Protein AF-A0A520H4R5-F1 (afdb_monomer)

Foldseek 3Di:
DDDDDDAQLQPDAWPVVDDDDDDDDAPVPPGDDLQVVLVVLVFFDDPPWDQQWAFPDQCCQPVPCCNTPVNCCCPQQSQRQWDWPCVVVVDTHIGGNRGSHQPPCCCCRHNNVSGIDGDDTPPPGHTDDPDD

Sequence (132 aa):
FTLHHHPDHESLWRKDLVKPIVYPKPDGVLTFDRLSSVFVSNTNHEEDQPVHLTLKDPTIPVAYDLPMYDEPAQRYCPAGVYEIVGEETGDPKFVINAQNCVHCKTCDIKDPTQNINWVVPEGGGGPNYPNM

Nearest PDB structures (foldseek):
  2gmj-assembly1_A  TM=9.752E-01  e=3.091E-14  Sus scrofa
  7koe-assembly1_H  TM=8.672E-01  e=6.195E-04  Thermotoga maritima MSB8
  5u33-assembly1_A  TM=4.676E-01  e=6.675E+00  Alicyclobacillus acidoterrestris ATCC 49025

Mean predicted aligned error: 2.92 Å

pLDDT: mean 96.67, std 3.27, range [72.31, 98.81]

Secondary structure (DSSP, 8-state):
-------GGGGPPPGGGS----PPPP-SSS---HHHHHHHTT-B--TTSPPSEEES-TTHIIIIIHHHHS-THHHH-TT--EEEESTTTT--EEEE-GGG-----HHHHH-TT--EEE---STT-B---S--

Structure (mmCIF, N/CA/C/O backbone):
data_AF-A0A520H4R5-F1
#
_entry.id   AF-A0A520H4R5-F1
#
loop_
_atom_site.group_PDB
_atom_site.id
_atom_site.type_symbol
_atom_site.label_atom_id
_atom_site.label_alt_id
_atom_site.label_comp_id
_atom_site.label_asym_id
_atom_site.label_entity_id
_atom_site.label_seq_id
_atom_site.pdbx_PDB_ins_code
_atom_site.Cartn_x
_atom_site.Cartn_y
_atom_site.Cartn_z
_atom_site.occupancy
_atom_site.B_iso_or_equiv
_atom_site.auth_seq_id
_atom_site.auth_comp_id
_atom_site.auth_asym_id
_atom_site.auth_atom_id
_atom_site.pdbx_PDB_model_num
ATOM 1 N N . PHE A 1 1 ? -17.298 30.369 -12.667 1.00 85.50 1 PHE A N 1
ATOM 2 C CA . PHE A 1 1 ? -17.240 29.443 -11.520 1.00 85.50 1 PHE A CA 1
ATOM 3 C C . PHE A 1 1 ? -16.048 28.520 -11.724 1.00 85.50 1 PHE A C 1
ATOM 5 O O . PHE A 1 1 ? -15.661 28.329 -12.871 1.00 85.50 1 PHE A O 1
ATOM 12 N N . THR A 1 2 ? -15.481 27.973 -10.651 1.00 94.81 2 THR A N 1
ATOM 13 C CA . THR A 1 2 ? -14.406 26.968 -10.704 1.00 94.81 2 THR A CA 1
ATOM 14 C C . THR A 1 2 ? -14.887 25.748 -9.930 1.00 94.81 2 THR A C 1
ATOM 16 O O . THR A 1 2 ? -15.499 25.911 -8.877 1.00 94.81 2 THR A O 1
ATOM 19 N N . LEU A 1 3 ? -14.680 24.545 -10.467 1.00 96.94 3 LEU A N 1
ATOM 20 C CA . LEU A 1 3 ? -15.051 23.308 -9.777 1.00 96.94 3 LEU A CA 1
ATOM 21 C C . LEU A 1 3 ? -14.069 23.022 -8.631 1.00 96.94 3 LEU A C 1
ATOM 23 O O . LEU A 1 3 ? -12.897 23.386 -8.714 1.00 96.94 3 LEU A O 1
ATOM 27 N N . HIS A 1 4 ? -14.555 22.376 -7.572 1.00 95.44 4 HIS A N 1
ATOM 28 C CA . HIS A 1 4 ? -13.759 22.009 -6.400 1.00 95.44 4 HIS A CA 1
ATOM 29 C C . HIS A 1 4 ? -13.402 20.517 -6.407 1.00 95.44 4 HIS A C 1
ATOM 31 O O . HIS A 1 4 ? -14.098 19.705 -7.019 1.00 95.44 4 HIS A O 1
ATOM 37 N N . HIS A 1 5 ? -12.334 20.169 -5.688 1.00 97.00 5 HIS A N 1
ATOM 38 C CA . HIS A 1 5 ? -11.872 18.798 -5.462 1.00 97.00 5 HIS A CA 1
ATOM 39 C C . HIS A 1 5 ? -11.972 18.427 -3.977 1.00 97.00 5 HIS A C 1
ATOM 41 O O . HIS A 1 5 ? -12.183 19.297 -3.133 1.00 97.00 5 HIS A O 1
ATOM 47 N N . HIS A 1 6 ? -11.803 17.141 -3.678 1.00 96.25 6 HIS A N 1
ATOM 48 C CA . HIS A 1 6 ? -11.719 1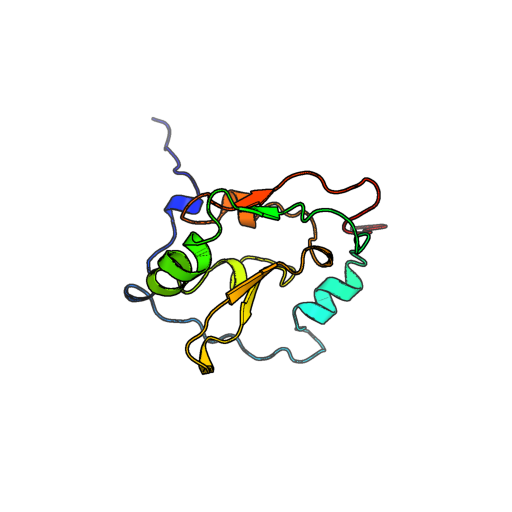6.586 -2.327 1.00 96.25 6 HIS A CA 1
ATOM 49 C C . HIS A 1 6 ? -10.434 15.749 -2.180 1.00 96.25 6 HIS A C 1
ATOM 51 O O . HIS A 1 6 ? -9.892 15.302 -3.198 1.00 96.25 6 HIS A O 1
ATOM 57 N N . PRO A 1 7 ? -9.925 15.554 -0.952 1.00 97.94 7 PRO A N 1
ATOM 58 C CA . PRO A 1 7 ? -8.804 14.657 -0.682 1.00 97.94 7 PRO A CA 1
ATOM 59 C C . PRO A 1 7 ? -9.094 13.212 -1.105 1.00 97.94 7 PRO A C 1
ATOM 61 O O . PRO A 1 7 ? -10.213 12.722 -0.975 1.00 97.94 7 PRO A O 1
ATOM 64 N N . ASP A 1 8 ? -8.073 12.500 -1.583 1.00 98.19 8 ASP A N 1
ATOM 65 C CA . ASP A 1 8 ? -8.269 11.154 -2.132 1.00 98.19 8 ASP A CA 1
ATOM 66 C C . ASP A 1 8 ? -8.505 10.070 -1.061 1.00 98.19 8 ASP A C 1
ATOM 68 O O . ASP A 1 8 ? -9.194 9.086 -1.333 1.00 98.19 8 ASP A O 1
ATOM 72 N N . HIS A 1 9 ? -8.008 10.234 0.168 1.00 98.19 9 HIS A N 1
ATOM 73 C CA . HIS A 1 9 ? -8.296 9.291 1.259 1.00 98.19 9 HIS A CA 1
ATOM 74 C C . HIS A 1 9 ? -9.781 9.272 1.659 1.00 98.19 9 HIS A C 1
ATOM 76 O O . HIS A 1 9 ? -10.276 8.256 2.139 1.00 98.19 9 HIS A O 1
ATOM 82 N N . GLU A 1 10 ? -10.520 10.356 1.403 1.00 97.94 10 GLU A N 1
ATOM 83 C CA . GLU A 1 10 ? -11.954 10.459 1.708 1.00 97.94 10 GLU A CA 1
ATOM 84 C C . GLU A 1 10 ? -12.840 9.741 0.671 1.00 97.94 10 GLU A C 1
ATOM 86 O O . GLU A 1 10 ? -14.056 9.656 0.845 1.00 97.94 10 GLU A O 1
ATOM 91 N N . SER A 1 11 ? -12.263 9.227 -0.424 1.00 97.00 11 SER A N 1
ATOM 92 C CA . SER A 1 11 ? -13.030 8.693 -1.559 1.00 97.00 11 SER A CA 1
ATOM 93 C C . SER A 1 11 ? -13.323 7.187 -1.493 1.00 97.00 11 SER A C 1
ATOM 95 O O . SER A 1 11 ? -14.031 6.667 -2.358 1.00 97.00 11 SER A O 1
ATOM 97 N N . LEU A 1 12 ? -12.804 6.463 -0.491 1.00 97.62 12 LEU A N 1
ATOM 98 C CA . LEU A 1 12 ? -13.042 5.023 -0.354 1.00 97.62 12 LEU A CA 1
ATOM 99 C C . LEU A 1 12 ? -14.451 4.717 0.165 1.00 97.62 12 LEU A C 1
ATOM 101 O O . LEU A 1 12 ? -14.922 5.267 1.158 1.00 97.62 12 LEU A O 1
ATOM 105 N N . TRP A 1 13 ? -15.107 3.758 -0.481 1.00 98.06 13 TRP A N 1
ATOM 106 C CA . TRP A 1 13 ? -16.318 3.143 0.051 1.00 98.06 13 TRP A CA 1
ATOM 107 C C . TRP A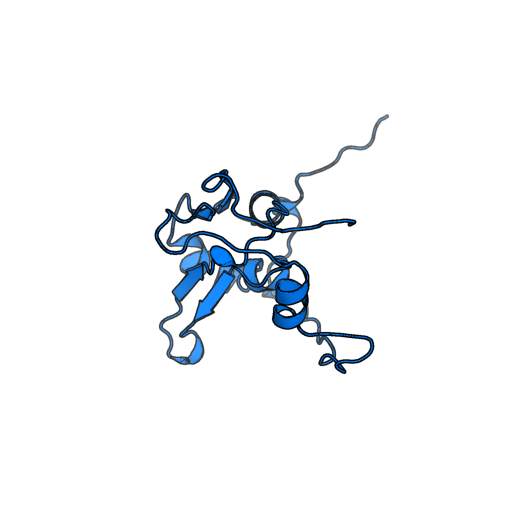 1 13 ? -15.962 1.987 0.982 1.00 98.06 13 TRP A C 1
ATOM 109 O O . TRP A 1 13 ? -15.015 1.241 0.731 1.00 98.06 13 TRP A O 1
ATOM 119 N N . ARG A 1 14 ? -16.754 1.818 2.045 1.00 98.31 14 ARG A N 1
ATOM 120 C CA . ARG A 1 14 ? -16.648 0.661 2.939 1.00 98.31 14 ARG A CA 1
ATOM 121 C C . ARG A 1 14 ? -16.901 -0.640 2.184 1.00 98.31 14 ARG A C 1
ATOM 123 O O . ARG A 1 14 ? -17.691 -0.672 1.236 1.00 98.31 14 ARG A O 1
ATOM 130 N N . LYS A 1 15 ? -16.290 -1.730 2.651 1.00 98.12 15 LYS A N 1
ATOM 131 C CA . LYS A 1 15 ? -16.346 -3.034 1.977 1.00 98.12 15 LYS A CA 1
ATOM 132 C C . LYS A 1 15 ? -17.761 -3.607 1.854 1.00 98.12 15 LYS A C 1
ATOM 134 O O . LYS A 1 15 ? -18.046 -4.310 0.893 1.00 98.12 15 LYS A O 1
ATOM 139 N N . ASP A 1 16 ? -18.661 -3.266 2.775 1.00 98.12 16 ASP A N 1
ATOM 140 C CA . ASP A 1 16 ? -20.067 -3.687 2.768 1.00 98.12 16 ASP A CA 1
ATOM 141 C C . ASP A 1 16 ? -20.947 -2.934 1.755 1.00 98.12 16 ASP A C 1
ATOM 143 O O . ASP A 1 16 ? -22.063 -3.365 1.468 1.00 98.12 16 ASP A O 1
ATOM 147 N N . LEU A 1 17 ? -20.448 -1.837 1.178 1.00 98.38 17 LEU A N 1
ATOM 148 C CA . LEU A 1 17 ? -21.153 -1.042 0.166 1.00 98.38 17 LEU A CA 1
ATOM 149 C C . LEU A 1 17 ? -20.758 -1.412 -1.269 1.00 98.38 17 LEU A C 1
ATOM 151 O O . LEU A 1 17 ? -21.315 -0.872 -2.227 1.00 98.38 17 LEU A O 1
ATOM 155 N N . VAL A 1 18 ? -19.790 -2.315 -1.435 1.00 98.19 18 VAL A N 1
ATOM 156 C CA . VAL A 1 18 ? -19.180 -2.638 -2.727 1.00 98.19 18 VAL A CA 1
ATOM 157 C C . VAL A 1 18 ? -19.079 -4.137 -2.954 1.00 98.19 18 VAL A C 1
ATOM 159 O O . VAL A 1 18 ? -19.282 -4.950 -2.058 1.00 98.19 18 VAL A O 1
ATOM 162 N N . LYS A 1 19 ? -18.770 -4.516 -4.196 1.00 97.81 19 LYS A N 1
ATOM 163 C CA . LYS A 1 19 ? -18.506 -5.907 -4.564 1.00 97.81 19 LYS A CA 1
ATOM 164 C C . LYS A 1 19 ? -17.002 -6.106 -4.759 1.00 97.81 19 LYS A C 1
ATOM 166 O O . LYS A 1 19 ? -16.403 -5.310 -5.485 1.00 97.81 19 LYS A O 1
ATOM 171 N N . PRO A 1 20 ? -16.402 -7.161 -4.180 1.00 97.44 20 PRO A N 1
ATOM 172 C CA . PRO A 1 20 ? -15.014 -7.509 -4.453 1.00 97.44 20 PRO A CA 1
ATOM 173 C C . PRO A 1 20 ? -14.765 -7.722 -5.951 1.00 97.44 20 PRO A C 1
ATOM 175 O O . PRO A 1 20 ? -15.572 -8.344 -6.645 1.00 97.44 20 PRO A O 1
ATOM 178 N N . ILE A 1 21 ? -13.631 -7.222 -6.441 1.00 97.81 21 ILE A N 1
ATOM 179 C CA . ILE A 1 21 ? -13.182 -7.445 -7.818 1.00 97.81 21 ILE A CA 1
ATOM 180 C C . ILE A 1 21 ? -12.399 -8.758 -7.864 1.00 97.81 21 ILE A C 1
ATOM 182 O O . ILE A 1 21 ? -11.466 -8.958 -7.087 1.00 97.81 21 ILE A O 1
ATOM 186 N N . VAL A 1 22 ? -12.758 -9.642 -8.795 1.00 97.56 22 VAL A N 1
ATOM 187 C CA . VAL A 1 22 ? -12.025 -10.888 -9.048 1.00 97.56 22 VAL A CA 1
ATOM 188 C C . VAL A 1 22 ? -11.000 -10.636 -10.150 1.00 97.56 22 VAL A C 1
ATOM 190 O O . VAL A 1 22 ? -11.345 -10.609 -11.331 1.00 97.56 22 VAL A O 1
ATOM 193 N N . TYR A 1 23 ? -9.741 -10.436 -9.763 1.00 97.06 23 TYR A N 1
ATOM 194 C CA . TYR A 1 23 ? -8.638 -10.303 -10.714 1.00 97.06 23 TYR A CA 1
ATOM 195 C C . TYR A 1 23 ? -8.187 -11.681 -11.230 1.00 97.06 23 TYR A C 1
ATOM 197 O O . TYR A 1 23 ? -8.078 -12.619 -10.431 1.00 97.06 23 TYR A O 1
ATOM 205 N N . PRO A 1 24 ? -7.908 -11.836 -12.540 1.00 97.81 24 PRO A N 1
ATOM 206 C CA . PRO A 1 24 ? -7.281 -13.043 -13.065 1.00 97.81 24 PRO A CA 1
ATOM 207 C C . PRO A 1 24 ? -5.920 -13.297 -12.413 1.00 97.81 24 PRO A C 1
ATOM 209 O O . PRO A 1 24 ? -5.220 -12.365 -12.019 1.00 97.81 24 PRO A O 1
ATOM 212 N N . LYS A 1 25 ? -5.526 -14.570 -12.336 1.00 97.62 25 LYS A N 1
ATOM 213 C CA . LYS A 1 25 ? -4.159 -14.925 -11.944 1.00 97.62 25 LYS A CA 1
ATOM 214 C C . LYS A 1 25 ? -3.171 -14.445 -13.018 1.00 97.62 25 LYS A C 1
ATOM 216 O O . LYS A 1 25 ? -3.528 -14.505 -14.197 1.00 97.62 25 LYS A O 1
ATOM 221 N N . PRO A 1 26 ? -1.956 -14.017 -12.634 1.00 97.94 26 PRO A N 1
ATOM 222 C CA . PRO A 1 26 ? -0.923 -13.676 -13.603 1.00 97.94 26 PRO A CA 1
ATOM 223 C C . PRO A 1 26 ? -0.537 -14.901 -14.444 1.00 97.94 26 PRO A C 1
ATOM 225 O O . PRO A 1 26 ? -0.504 -16.024 -13.936 1.00 97.94 26 PRO A O 1
ATOM 228 N N . ASP A 1 27 ? -0.253 -14.675 -15.724 1.00 97.38 27 ASP A N 1
ATOM 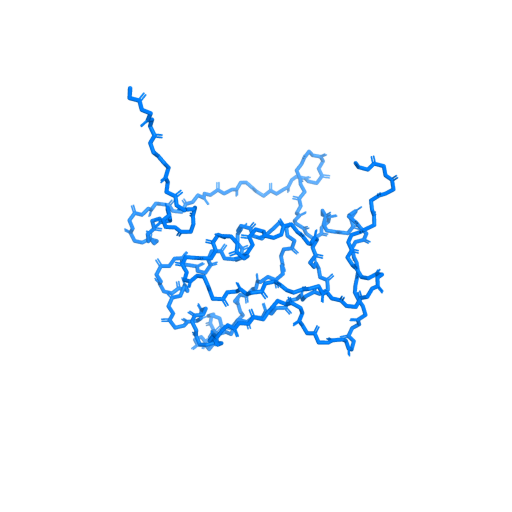229 C CA . ASP A 1 27 ? 0.127 -15.705 -16.701 1.00 97.38 27 ASP A CA 1
ATOM 230 C C . ASP A 1 27 ? 1.648 -15.908 -16.829 1.00 97.38 27 ASP A C 1
ATOM 232 O O . ASP A 1 27 ? 2.087 -16.876 -17.448 1.00 97.38 27 ASP A O 1
ATOM 236 N N . GLY A 1 28 ? 2.454 -15.020 -16.241 1.00 96.50 28 GLY A N 1
ATOM 237 C CA . GLY A 1 28 ? 3.916 -15.056 -16.287 1.00 96.50 28 GLY A CA 1
ATOM 238 C C . GLY A 1 28 ? 4.520 -14.648 -17.634 1.00 96.50 28 GLY A C 1
ATOM 239 O O . GLY A 1 28 ? 5.724 -14.815 -17.822 1.00 96.50 28 GLY A O 1
ATOM 240 N N . VAL A 1 29 ? 3.714 -14.132 -18.571 1.00 96.50 29 VAL A N 1
ATOM 241 C CA . VAL A 1 29 ? 4.157 -13.708 -19.912 1.00 96.50 29 VAL A CA 1
ATOM 242 C C . VAL A 1 29 ? 3.779 -12.256 -20.185 1.00 96.50 29 VAL A C 1
ATOM 244 O O . VAL A 1 29 ? 4.635 -11.457 -20.557 1.00 96.50 29 VAL A O 1
ATOM 247 N N . LEU A 1 30 ? 2.502 -11.912 -20.015 1.00 97.00 30 LEU A N 1
ATOM 248 C CA . LEU A 1 30 ? 1.984 -10.549 -20.163 1.00 97.00 30 LEU A CA 1
ATOM 249 C C . LEU A 1 30 ? 1.653 -9.924 -18.808 1.00 97.00 30 LEU A C 1
ATOM 251 O O . LEU A 1 30 ? 1.673 -8.704 -18.661 1.00 97.00 30 LEU A O 1
ATOM 255 N N . THR A 1 31 ? 1.331 -10.757 -17.824 1.00 97.94 31 THR A N 1
ATOM 256 C CA . THR A 1 31 ? 0.911 -10.358 -16.484 1.00 97.94 31 THR A CA 1
ATOM 257 C C . THR A 1 31 ? 1.727 -11.116 -15.451 1.00 97.94 31 THR A C 1
ATOM 259 O O . THR A 1 31 ? 1.950 -12.318 -15.569 1.00 97.94 31 THR A O 1
ATOM 262 N N . PHE A 1 32 ? 2.173 -10.411 -14.420 1.00 97.69 32 PHE A N 1
ATOM 263 C CA . PHE A 1 32 ? 3.113 -10.934 -13.436 1.00 97.69 32 PHE A CA 1
ATOM 264 C C . PHE A 1 32 ? 2.573 -10.711 -12.033 1.00 97.69 32 PHE A C 1
ATOM 266 O O . PHE A 1 32 ? 1.735 -9.836 -11.803 1.00 97.69 32 PHE A O 1
ATOM 273 N N . ASP A 1 33 ? 3.040 -11.517 -11.088 1.00 96.44 33 ASP A N 1
ATOM 274 C CA . ASP A 1 33 ? 2.759 -11.267 -9.687 1.00 96.44 33 ASP A CA 1
ATOM 275 C C . ASP A 1 33 ? 3.530 -10.032 -9.181 1.00 96.44 33 ASP A C 1
ATOM 277 O O . ASP A 1 33 ? 4.477 -9.521 -9.797 1.00 96.44 33 ASP A O 1
ATOM 281 N N . ARG A 1 34 ? 3.097 -9.540 -8.021 1.00 95.69 34 ARG A N 1
ATOM 282 C CA . ARG A 1 34 ? 3.651 -8.333 -7.413 1.00 95.69 34 ARG A CA 1
ATOM 283 C C . ARG A 1 34 ? 5.107 -8.508 -6.976 1.00 95.69 34 ARG A C 1
ATOM 285 O O . ARG A 1 34 ? 5.874 -7.567 -7.126 1.00 95.69 34 ARG A O 1
ATOM 292 N N . LEU A 1 35 ? 5.507 -9.678 -6.474 1.00 94.12 35 LEU A N 1
ATOM 293 C CA . LEU A 1 35 ? 6.870 -9.895 -5.974 1.00 94.12 35 LEU A CA 1
ATOM 294 C C . LEU A 1 35 ? 7.878 -9.950 -7.123 1.00 94.12 35 LEU A C 1
ATOM 296 O O . LEU A 1 35 ? 8.924 -9.312 -7.037 1.00 94.12 35 LEU A O 1
ATOM 300 N N . SER A 1 36 ? 7.530 -10.604 -8.234 1.00 95.69 36 SER A N 1
ATOM 301 C CA . SER A 1 36 ? 8.330 -10.554 -9.465 1.00 95.69 36 SER A CA 1
ATOM 302 C C . SER A 1 36 ? 8.504 -9.115 -9.974 1.00 95.69 36 SER A C 1
ATOM 304 O O . SER A 1 36 ? 9.596 -8.726 -10.388 1.00 95.69 36 SER A O 1
ATOM 306 N N . SER A 1 37 ? 7.453 -8.291 -9.883 1.00 96.38 37 SER A N 1
ATOM 307 C CA . SER A 1 37 ? 7.506 -6.862 -10.241 1.00 96.38 37 SER A CA 1
ATOM 308 C C . SER A 1 37 ? 8.400 -6.040 -9.296 1.00 96.38 37 SER A C 1
ATOM 310 O O . SER A 1 37 ? 9.140 -5.163 -9.737 1.00 96.38 37 SER A O 1
ATOM 312 N N . VAL A 1 38 ? 8.374 -6.328 -7.992 1.00 96.62 38 VAL A N 1
ATOM 313 C CA . VAL A 1 38 ? 9.258 -5.684 -7.005 1.00 96.62 38 VAL A CA 1
ATOM 314 C C . VAL A 1 38 ? 10.712 -6.080 -7.238 1.00 96.62 38 VAL A C 1
ATOM 316 O O . VAL A 1 38 ? 11.588 -5.220 -7.194 1.00 96.62 38 VAL A O 1
ATOM 319 N N . PHE A 1 39 ? 10.980 -7.343 -7.562 1.00 95.06 39 PHE A N 1
ATOM 320 C CA . PHE A 1 39 ? 12.331 -7.817 -7.845 1.00 95.06 39 PHE A CA 1
ATOM 321 C C . PHE A 1 39 ? 12.992 -7.036 -8.992 1.00 95.06 39 PHE A C 1
ATOM 323 O O . PHE A 1 39 ? 14.114 -6.557 -8.845 1.00 95.06 39 PHE A O 1
ATOM 330 N N . VAL A 1 40 ? 12.285 -6.816 -10.108 1.00 95.31 40 VAL A N 1
ATOM 331 C CA . VAL A 1 40 ? 12.836 -6.053 -11.248 1.00 95.31 40 VAL A CA 1
ATOM 332 C C . VAL A 1 40 ? 12.999 -4.559 -10.963 1.00 95.31 40 VAL A C 1
ATOM 334 O O . VAL A 1 40 ? 13.771 -3.886 -11.640 1.00 95.31 40 VAL A O 1
ATOM 337 N N . SER A 1 41 ? 12.310 -4.040 -9.943 1.00 95.50 41 SER A N 1
ATOM 338 C CA . SER A 1 41 ? 12.500 -2.671 -9.452 1.00 95.50 41 SER A CA 1
ATOM 339 C C . SER A 1 41 ? 13.867 -2.477 -8.775 1.00 95.50 41 SER A C 1
ATOM 341 O O . SER A 1 41 ? 14.304 -1.342 -8.573 1.00 95.50 41 SER A O 1
ATOM 343 N N . ASN A 1 42 ? 14.525 -3.590 -8.420 1.00 95.19 42 ASN A N 1
ATOM 344 C CA . ASN A 1 42 ? 15.791 -3.643 -7.698 1.00 95.19 42 ASN A CA 1
ATOM 345 C C . ASN A 1 42 ? 15.779 -2.756 -6.437 1.00 95.19 42 ASN A C 1
ATOM 347 O O . ASN A 1 42 ? 16.772 -2.107 -6.110 1.00 95.19 42 ASN A O 1
ATOM 351 N N . THR A 1 43 ? 14.617 -2.679 -5.777 1.00 96.94 43 THR A N 1
ATOM 352 C CA . THR A 1 43 ? 14.448 -1.950 -4.522 1.00 96.94 43 THR A CA 1
ATOM 353 C C . THR A 1 43 ? 15.026 -2.750 -3.370 1.00 96.94 43 THR A C 1
ATOM 355 O O . THR A 1 43 ? 14.792 -3.954 -3.275 1.00 96.94 43 THR A O 1
ATOM 358 N N . ASN A 1 44 ? 15.764 -2.085 -2.489 1.00 95.94 44 ASN A N 1
ATOM 359 C CA . ASN A 1 44 ? 16.281 -2.701 -1.275 1.00 95.94 44 ASN A CA 1
ATOM 360 C C . ASN A 1 44 ? 16.509 -1.656 -0.179 1.00 95.94 44 ASN A C 1
ATOM 362 O O . ASN A 1 44 ? 16.671 -0.473 -0.468 1.00 95.94 44 ASN A O 1
ATOM 366 N N . HIS A 1 45 ? 16.544 -2.098 1.073 1.00 96.56 45 HIS A N 1
ATOM 367 C CA . HIS A 1 45 ? 16.851 -1.278 2.241 1.00 96.56 45 HIS A CA 1
ATOM 368 C C . HIS A 1 45 ? 17.728 -2.088 3.200 1.00 96.56 45 HIS A C 1
ATOM 370 O O . HIS A 1 45 ? 17.585 -3.305 3.260 1.00 96.56 45 HIS A O 1
ATOM 376 N N . GLU A 1 46 ? 18.600 -1.429 3.968 1.00 94.44 46 GLU A N 1
ATOM 377 C CA . GLU A 1 46 ? 19.286 -2.079 5.095 1.00 94.44 46 GLU A CA 1
ATOM 378 C C . GLU A 1 46 ? 18.273 -2.680 6.071 1.00 94.44 46 GLU A C 1
ATOM 380 O O . GLU A 1 46 ? 17.280 -2.026 6.403 1.00 94.44 46 GLU A O 1
ATOM 385 N N . GLU A 1 47 ? 18.512 -3.918 6.508 1.00 87.88 47 GLU A N 1
ATOM 386 C CA . GLU A 1 47 ? 17.521 -4.690 7.267 1.00 87.88 47 GLU A CA 1
ATOM 387 C C . GLU A 1 47 ? 17.357 -4.193 8.707 1.00 87.88 47 GLU A C 1
ATOM 389 O O . GLU A 1 47 ? 16.257 -4.248 9.252 1.00 87.88 47 GLU A O 1
ATOM 394 N N . ASP A 1 48 ? 18.443 -3.695 9.304 1.00 92.44 48 ASP A N 1
ATOM 395 C CA . ASP A 1 48 ? 18.513 -3.266 10.709 1.00 92.44 48 ASP A CA 1
ATOM 396 C C . ASP A 1 48 ? 18.229 -1.762 10.891 1.00 92.44 48 ASP A C 1
ATOM 398 O O . ASP A 1 48 ? 18.602 -1.151 11.891 1.00 92.44 48 ASP A O 1
ATOM 402 N N . GLN A 1 49 ? 17.572 -1.135 9.909 1.00 93.75 49 GLN A N 1
ATOM 403 C CA . GLN A 1 49 ? 17.156 0.263 10.014 1.00 93.75 49 GLN A CA 1
ATOM 404 C C . GLN A 1 49 ? 15.720 0.392 10.555 1.00 93.75 49 GLN A C 1
ATOM 406 O O . GLN A 1 49 ? 14.883 -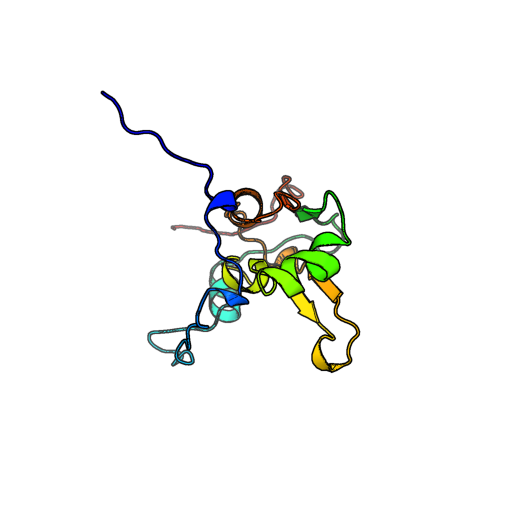0.492 10.340 1.00 93.75 49 GLN A O 1
ATOM 411 N N . PRO A 1 50 ? 15.364 1.522 11.194 1.00 95.06 50 PRO A N 1
ATOM 412 C CA . PRO A 1 50 ? 13.986 1.790 11.587 1.00 95.06 50 PRO A CA 1
ATOM 413 C C . PRO A 1 50 ? 13.015 1.768 10.397 1.00 95.06 50 PRO A C 1
ATOM 415 O O . PRO A 1 50 ? 13.294 2.305 9.324 1.00 95.06 50 PRO A O 1
ATOM 418 N N . VAL A 1 51 ? 11.820 1.211 10.606 1.00 97.25 51 VAL A N 1
ATOM 419 C CA . VAL A 1 51 ? 10.758 1.214 9.592 1.00 97.25 51 VAL A CA 1
ATOM 420 C C . VAL A 1 51 ? 10.334 2.653 9.284 1.00 97.25 51 VAL A C 1
ATOM 422 O O . VAL A 1 51 ? 9.786 3.358 10.127 1.00 97.25 51 VAL A O 1
ATOM 425 N N . HIS A 1 52 ? 10.541 3.069 8.037 1.00 98.19 52 HIS A N 1
ATOM 426 C CA . HIS A 1 52 ? 10.255 4.420 7.543 1.00 98.19 52 HIS A CA 1
ATOM 427 C C . HIS A 1 52 ? 8.771 4.654 7.180 1.00 98.19 52 HIS A C 1
ATOM 429 O O . HIS A 1 52 ? 8.395 5.692 6.639 1.00 98.19 52 HIS A O 1
ATOM 435 N N . LEU A 1 53 ? 7.918 3.673 7.468 1.00 98.44 53 LEU A N 1
ATOM 436 C CA . LEU A 1 53 ? 6.470 3.703 7.288 1.00 98.44 53 LEU A CA 1
ATOM 437 C C . LEU A 1 53 ? 5.837 3.638 8.672 1.00 98.44 53 LEU A C 1
ATOM 439 O O . LEU A 1 53 ? 5.497 2.561 9.162 1.00 98.44 53 LEU A O 1
ATOM 443 N N . THR A 1 54 ? 5.771 4.784 9.340 1.00 98.38 54 THR A N 1
ATOM 444 C CA . THR A 1 54 ? 5.331 4.837 10.732 1.00 98.38 54 THR A CA 1
ATOM 445 C C . THR A 1 54 ? 3.813 4.905 10.815 1.00 98.38 54 THR A C 1
ATOM 447 O O . THR A 1 54 ? 3.150 5.408 9.910 1.00 98.38 54 THR A O 1
ATOM 450 N N . LEU A 1 55 ? 3.255 4.391 11.908 1.00 98.56 55 LEU A N 1
ATOM 451 C CA . LEU A 1 55 ? 1.829 4.495 12.211 1.00 98.56 55 LEU A CA 1
ATOM 452 C C . LEU A 1 55 ? 1.639 5.519 13.327 1.00 98.56 55 LEU A C 1
ATOM 454 O O . LEU A 1 55 ? 2.377 5.491 14.316 1.00 98.56 55 LEU A O 1
ATOM 458 N N . LYS A 1 56 ? 0.652 6.408 13.189 1.00 98.62 56 LYS A N 1
ATOM 459 C CA . LYS A 1 56 ? 0.236 7.304 14.283 1.00 98.62 56 LYS A CA 1
ATOM 460 C C . LYS A 1 56 ? -0.397 6.501 15.422 1.00 98.62 56 LYS A C 1
ATOM 462 O O . LYS A 1 56 ? -0.147 6.793 16.587 1.00 98.62 56 LYS A O 1
ATOM 467 N N . ASP A 1 57 ? -1.164 5.473 15.070 1.00 98.56 57 ASP A N 1
ATOM 468 C CA . ASP A 1 57 ? -1.768 4.495 15.967 1.00 98.56 57 ASP A CA 1
ATOM 469 C C . ASP A 1 57 ? -1.631 3.077 15.364 1.00 98.56 57 ASP A C 1
ATOM 471 O O . ASP A 1 57 ? -2.213 2.784 14.312 1.00 98.56 57 ASP A O 1
ATOM 475 N N . PRO A 1 58 ? -0.868 2.167 16.001 1.00 98.06 58 PRO A N 1
ATOM 476 C CA . PRO A 1 58 ? -0.650 0.816 15.489 1.00 98.06 58 PRO A CA 1
ATOM 477 C C . PRO A 1 58 ? -1.883 -0.096 15.579 1.00 98.06 58 PRO A C 1
ATOM 479 O O . PRO A 1 58 ? -1.866 -1.189 15.019 1.00 98.06 58 PRO A O 1
ATOM 482 N N . THR A 1 59 ? -2.945 0.312 16.278 1.00 98.44 59 THR A N 1
ATOM 483 C CA . THR A 1 59 ? -4.164 -0.496 16.433 1.00 98.44 59 THR A CA 1
ATOM 484 C C . THR A 1 59 ? -5.129 -0.344 15.259 1.00 98.44 59 THR A C 1
ATOM 486 O O . THR A 1 59 ? -5.881 -1.273 14.967 1.00 98.44 59 THR A O 1
ATOM 489 N N . ILE A 1 60 ? -5.083 0.791 14.556 1.00 98.62 60 ILE A N 1
ATOM 490 C CA . ILE A 1 60 ? -6.033 1.163 13.499 1.00 98.62 60 ILE A CA 1
ATOM 491 C C . ILE A 1 60 ? -6.109 0.157 12.336 1.00 98.62 60 ILE A C 1
ATOM 493 O O . ILE A 1 60 ? -7.239 -0.198 11.985 1.00 98.62 60 ILE A O 1
ATOM 497 N N . PRO A 1 61 ? -4.995 -0.381 11.791 1.00 98.50 61 PRO A N 1
ATOM 498 C CA . PRO A 1 61 ? -5.073 -1.313 10.663 1.00 98.50 61 PRO A CA 1
ATOM 499 C C . PRO A 1 61 ? -5.949 -2.539 10.959 1.00 98.50 61 PRO A C 1
ATOM 501 O O . PRO A 1 61 ? -6.815 -2.927 10.179 1.00 98.50 61 PRO A O 1
ATOM 504 N N . VAL A 1 62 ? -5.796 -3.122 12.152 1.00 98.44 62 VAL A N 1
ATOM 505 C CA . VAL A 1 62 ? -6.554 -4.315 12.556 1.00 98.44 62 VAL A CA 1
ATOM 506 C C . VAL A 1 62 ? -7.925 -3.952 13.132 1.00 98.44 62 VAL A C 1
ATOM 508 O O . VAL A 1 62 ? -8.918 -4.612 12.82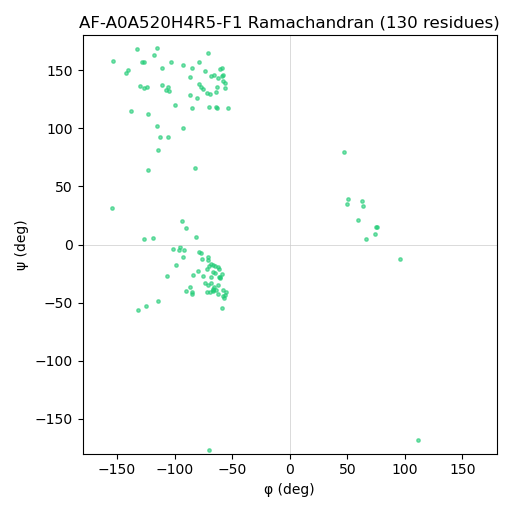8 1.00 98.44 62 VAL A O 1
ATOM 511 N N . ALA A 1 63 ? -8.006 -2.917 13.971 1.00 98.31 63 ALA A N 1
ATOM 512 C CA . ALA A 1 63 ? -9.228 -2.579 14.698 1.00 98.31 63 ALA A CA 1
ATOM 513 C C . ALA A 1 63 ? -10.260 -1.815 13.852 1.00 98.31 63 ALA A C 1
ATOM 515 O O . ALA A 1 63 ? -11.446 -1.831 14.190 1.00 98.31 63 ALA A O 1
ATOM 516 N N . TYR A 1 64 ? -9.836 -1.146 12.775 1.00 98.44 64 TYR A N 1
ATOM 517 C CA . TYR A 1 64 ? -10.696 -0.283 11.966 1.00 98.44 64 TYR A CA 1
ATOM 518 C C . TYR A 1 64 ? -10.582 -0.550 10.460 1.00 98.44 64 TYR A C 1
ATOM 520 O O . TYR A 1 64 ? -11.590 -0.871 9.829 1.00 98.44 64 TYR A O 1
ATOM 528 N N . ASP A 1 65 ? -9.391 -0.479 9.868 1.00 98.50 65 ASP A N 1
ATOM 529 C CA . ASP A 1 65 ? -9.255 -0.551 8.406 1.00 98.50 65 ASP A CA 1
ATOM 530 C C . ASP A 1 65 ? -9.578 -1.942 7.846 1.00 98.50 65 ASP A C 1
ATOM 532 O O . ASP A 1 65 ? -10.305 -2.060 6.854 1.00 98.50 65 ASP A O 1
ATOM 536 N N . LEU A 1 66 ? -9.146 -3.013 8.514 1.00 98.38 66 LEU A N 1
ATOM 537 C CA . LEU A 1 66 ? -9.518 -4.389 8.180 1.00 98.38 66 LEU A CA 1
ATOM 538 C C . LEU A 1 66 ? -11.045 -4.635 8.224 1.00 98.38 66 LEU A C 1
ATOM 540 O O . LEU A 1 66 ? -11.617 -5.080 7.217 1.00 98.38 66 LEU A O 1
ATOM 544 N N . PRO A 1 67 ? -11.775 -4.341 9.319 1.00 97.88 67 PRO A N 1
ATOM 545 C CA . PRO A 1 67 ? -13.219 -4.562 9.349 1.00 97.88 67 PRO A CA 1
ATOM 546 C C . PRO A 1 67 ? -14.008 -3.621 8.423 1.00 97.88 67 PRO A C 1
ATOM 548 O O . PRO A 1 67 ? -15.013 -4.056 7.860 1.00 97.88 67 PRO A O 1
ATOM 551 N N . MET A 1 68 ? -13.576 -2.371 8.222 1.00 98.44 68 MET A N 1
ATOM 552 C CA . MET A 1 68 ? -14.347 -1.369 7.467 1.00 98.44 68 MET A CA 1
ATOM 553 C C . MET A 1 68 ? -14.040 -1.358 5.966 1.00 98.44 68 MET A C 1
ATOM 555 O O . MET A 1 68 ? -14.953 -1.225 5.146 1.00 98.44 68 MET A O 1
ATOM 559 N N . TYR A 1 69 ? -12.768 -1.510 5.602 1.00 98.44 69 TYR A N 1
ATOM 560 C CA . TYR A 1 69 ? -12.251 -1.332 4.240 1.00 98.44 69 TYR A CA 1
ATOM 561 C C . TYR A 1 69 ? -11.464 -2.540 3.723 1.00 98.44 69 TYR A C 1
ATOM 563 O O . TYR A 1 69 ? -10.946 -2.498 2.609 1.00 98.44 69 TYR A O 1
ATOM 571 N N . ASP A 1 70 ? -11.419 -3.628 4.495 1.00 97.81 70 ASP A N 1
ATOM 572 C CA . ASP A 1 70 ? -10.680 -4.846 4.156 1.00 97.81 70 ASP A CA 1
ATOM 573 C C . ASP A 1 70 ? -9.164 -4.630 4.062 1.00 97.81 70 ASP A C 1
ATOM 575 O O . ASP A 1 70 ? -8.499 -5.248 3.230 1.00 97.81 70 ASP A O 1
ATOM 579 N N . GLU A 1 71 ? -8.650 -3.713 4.890 1.00 98.44 71 GLU A N 1
ATOM 580 C CA . GLU A 1 71 ? -7.261 -3.250 4.945 1.00 98.44 71 GLU A CA 1
ATOM 581 C C . GLU A 1 71 ? -6.718 -2.919 3.538 1.00 98.44 71 GLU A C 1
ATOM 583 O O . GLU A 1 71 ? -6.032 -3.726 2.892 1.00 98.44 71 GLU A O 1
ATOM 588 N N . PRO A 1 72 ? -7.068 -1.735 3.000 1.00 98.50 72 PRO A N 1
ATOM 589 C CA . PRO A 1 72 ? -6.835 -1.401 1.602 1.00 98.50 72 PRO A CA 1
ATOM 590 C C . PRO A 1 72 ? -5.344 -1.289 1.254 1.00 98.50 72 PRO A C 1
ATOM 592 O O . PRO A 1 72 ? -4.997 -1.415 0.072 1.00 98.50 72 PRO A O 1
ATOM 595 N N . ALA A 1 73 ? -4.454 -1.134 2.245 1.00 98.56 73 ALA A N 1
ATOM 596 C CA . ALA A 1 73 ? -3.013 -1.076 2.020 1.00 98.56 73 ALA A CA 1
ATOM 597 C C . ALA A 1 73 ? -2.452 -2.347 1.387 1.00 98.56 73 ALA A C 1
ATOM 599 O O . ALA A 1 73 ? -1.515 -2.273 0.586 1.00 98.56 73 ALA A O 1
ATOM 600 N N . GLN A 1 74 ? -3.093 -3.495 1.625 1.00 97.94 74 GLN A N 1
ATOM 601 C CA . GLN A 1 74 ? -2.746 -4.763 0.981 1.00 97.94 74 GLN A CA 1
ATOM 602 C C . GLN A 1 74 ? -2.925 -4.727 -0.544 1.00 97.94 74 GLN A C 1
ATOM 604 O O . GLN A 1 74 ? -2.348 -5.559 -1.250 1.00 97.94 74 GLN A O 1
ATOM 609 N N . ARG A 1 75 ? -3.715 -3.779 -1.070 1.00 97.50 75 ARG A N 1
ATOM 610 C CA . ARG A 1 75 ? -4.098 -3.694 -2.488 1.00 97.50 75 ARG A CA 1
ATOM 611 C C . ARG A 1 75 ? -3.535 -2.467 -3.191 1.00 97.50 75 ARG A C 1
ATOM 613 O O . ARG A 1 75 ? -2.965 -2.621 -4.265 1.00 97.50 75 ARG A O 1
ATOM 620 N N . TYR A 1 76 ? -3.669 -1.270 -2.612 1.00 98.00 76 TYR A N 1
ATOM 621 C CA . TYR A 1 76 ? -3.153 -0.058 -3.261 1.00 98.00 76 TYR A CA 1
ATOM 622 C C . TYR A 1 76 ? -1.623 0.014 -3.223 1.00 98.00 76 TYR A C 1
ATOM 624 O O . TYR A 1 76 ? -1.031 0.747 -4.012 1.00 98.00 76 TYR A O 1
ATOM 632 N N . CYS A 1 77 ? -0.969 -0.707 -2.300 1.00 98.62 77 CYS A N 1
ATOM 633 C CA . CYS A 1 77 ? 0.484 -0.723 -2.235 1.00 98.62 77 CYS A CA 1
ATOM 634 C C . CYS A 1 77 ? 1.037 -1.481 -3.449 1.00 98.62 77 CYS A C 1
ATOM 636 O O . CYS A 1 77 ? 0.810 -2.694 -3.571 1.00 98.62 77 CYS A O 1
ATOM 638 N N . PRO A 1 78 ? 1.822 -0.814 -4.314 1.00 98.38 78 PRO A N 1
ATOM 639 C CA . PRO A 1 78 ? 2.335 -1.442 -5.526 1.00 98.38 78 PRO A CA 1
ATOM 640 C C . PRO A 1 78 ? 3.417 -2.488 -5.236 1.00 98.38 78 PRO A C 1
ATOM 642 O O . PRO A 1 78 ? 3.747 -3.272 -6.117 1.00 98.38 78 PRO A O 1
ATOM 645 N N . ALA A 1 79 ? 3.954 -2.525 -4.012 1.00 98.25 79 ALA A N 1
ATOM 646 C CA . ALA A 1 79 ? 5.115 -3.338 -3.666 1.00 98.25 79 ALA A CA 1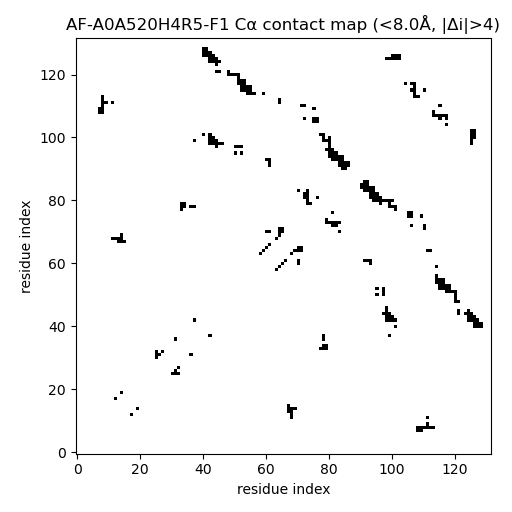
ATOM 647 C C . ALA A 1 79 ? 4.863 -4.402 -2.585 1.00 98.25 79 ALA A C 1
ATOM 649 O O . ALA A 1 79 ? 5.792 -5.071 -2.150 1.00 98.25 79 ALA A O 1
ATOM 650 N N . GLY A 1 80 ? 3.616 -4.576 -2.134 1.00 97.00 80 GLY A N 1
ATOM 651 C CA . GLY A 1 80 ? 3.294 -5.607 -1.139 1.00 97.00 80 GLY A CA 1
ATOM 652 C C . GLY A 1 80 ? 3.997 -5.400 0.195 1.00 97.00 80 GLY A C 1
ATOM 653 O O . GLY A 1 80 ? 4.437 -6.355 0.821 1.00 97.00 80 GLY A O 1
ATOM 654 N N . VAL A 1 81 ? 4.124 -4.139 0.601 1.00 98.38 81 VAL A N 1
ATOM 655 C CA . VAL A 1 81 ? 4.728 -3.769 1.880 1.00 98.38 81 VAL A CA 1
ATOM 656 C C . VAL A 1 81 ? 3.822 -4.137 3.052 1.00 98.38 81 VAL A C 1
ATOM 658 O O . VAL A 1 81 ? 4.323 -4.507 4.102 1.00 98.38 81 VAL A O 1
ATOM 661 N N . TYR A 1 82 ? 2.506 -4.044 2.884 1.00 98.50 82 TYR A N 1
ATOM 662 C CA . TYR A 1 82 ? 1.542 -4.265 3.959 1.00 98.50 82 TYR A CA 1
ATOM 663 C C . TYR A 1 82 ? 0.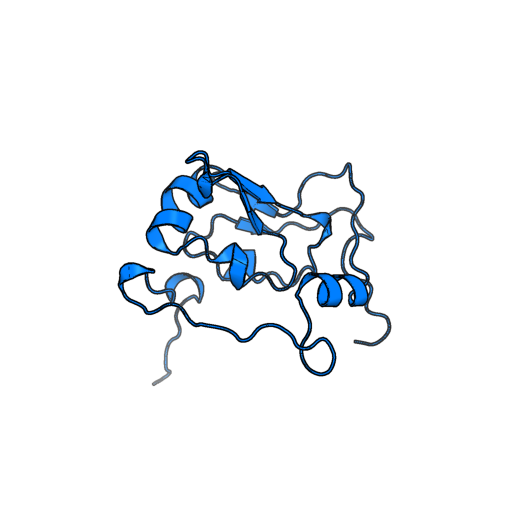806 -5.582 3.761 1.00 98.50 82 TYR A C 1
ATOM 665 O O . TYR A 1 82 ? 0.302 -5.851 2.665 1.00 98.50 82 TYR A O 1
ATOM 673 N N . GLU A 1 83 ? 0.711 -6.363 4.828 1.00 97.81 83 GLU A N 1
ATOM 674 C CA . GLU A 1 83 ? -0.024 -7.623 4.863 1.00 97.81 83 GLU A CA 1
ATOM 675 C C . GLU A 1 83 ? -0.735 -7.806 6.208 1.00 97.81 83 GLU A C 1
ATOM 677 O O . GLU A 1 83 ? -0.253 -7.360 7.253 1.00 97.81 83 GLU A O 1
ATOM 682 N N . ILE A 1 84 ? -1.893 -8.465 6.169 1.00 98.00 84 ILE A N 1
ATOM 683 C CA . ILE A 1 84 ? -2.557 -9.004 7.353 1.00 98.00 84 ILE A CA 1
ATOM 684 C C . ILE A 1 84 ? -2.235 -10.496 7.423 1.00 98.00 84 ILE A C 1
ATOM 686 O O . ILE A 1 84 ? -2.567 -11.251 6.512 1.00 98.00 84 ILE A O 1
ATOM 690 N N . VAL A 1 85 ? -1.596 -10.922 8.509 1.00 97.56 85 VAL A N 1
ATOM 691 C CA . VAL A 1 85 ? -1.290 -12.336 8.786 1.00 97.56 85 VAL A CA 1
ATOM 692 C C . VAL A 1 85 ? -2.121 -12.839 9.963 1.00 97.56 85 VAL A C 1
ATOM 694 O O . VAL A 1 85 ? -2.458 -12.051 10.843 1.00 97.56 85 VAL A O 1
ATOM 697 N N . GLY A 1 86 ? -2.432 -14.138 10.019 1.00 95.69 86 GLY A N 1
ATOM 698 C CA . GLY A 1 86 ? -3.157 -14.736 11.150 1.00 95.69 86 GLY A CA 1
ATOM 699 C C . GLY A 1 86 ? -4.658 -14.427 11.184 1.00 95.69 86 GLY A C 1
ATOM 700 O O . GLY A 1 86 ? -5.318 -14.647 12.200 1.00 95.69 86 GLY A O 1
ATOM 701 N N . GLU A 1 87 ? -5.230 -13.934 10.084 1.00 92.38 87 GLU A N 1
ATOM 702 C CA . GLU A 1 87 ? -6.677 -13.719 9.978 1.00 92.38 87 GLU A CA 1
ATOM 703 C C . GLU A 1 87 ? -7.436 -15.054 10.067 1.00 92.38 87 GLU A C 1
ATOM 705 O O . GLU A 1 87 ? -8.444 -15.166 10.763 1.00 92.38 87 GLU A O 1
ATOM 710 N N . GLU A 1 88 ? -6.899 -16.105 9.446 1.00 92.81 88 GLU A N 1
ATOM 711 C CA . GLU A 1 88 ? -7.451 -17.458 9.444 1.00 92.81 88 GLU A CA 1
ATOM 712 C C . GLU A 1 88 ? -7.437 -18.137 10.822 1.00 92.81 88 GLU A C 1
ATOM 714 O O . GLU A 1 88 ? -8.236 -19.040 11.076 1.00 92.81 88 GLU A O 1
ATOM 719 N N . THR A 1 89 ? -6.550 -17.702 11.720 1.00 93.81 89 THR A N 1
ATOM 720 C CA . THR A 1 89 ? -6.465 -18.189 13.104 1.00 93.81 89 THR A CA 1
ATOM 721 C C . THR A 1 89 ? -7.226 -17.303 14.091 1.00 93.81 89 THR A C 1
ATOM 723 O O . THR A 1 89 ? -7.293 -17.636 15.275 1.00 93.81 89 THR A O 1
ATOM 726 N N . GLY A 1 90 ? -7.819 -16.198 13.623 1.00 94.88 90 GLY A N 1
ATOM 727 C CA . GLY A 1 90 ? -8.518 -15.223 14.458 1.00 94.88 90 GLY A CA 1
ATOM 728 C C . GLY A 1 90 ? -7.598 -14.301 15.270 1.00 94.88 90 GLY A C 1
ATOM 729 O O . GLY A 1 90 ? -8.085 -13.648 16.190 1.00 94.88 90 GLY A O 1
ATOM 730 N N . ASP A 1 91 ? -6.302 -14.234 14.942 1.00 96.38 91 ASP A N 1
ATOM 731 C CA . ASP A 1 91 ? -5.306 -13.330 15.548 1.00 96.38 91 ASP A CA 1
ATOM 732 C C . ASP A 1 91 ? -4.641 -12.460 14.459 1.00 96.38 91 ASP A C 1
ATOM 734 O O . ASP A 1 91 ? -3.445 -12.617 14.183 1.00 96.38 91 ASP A O 1
ATOM 738 N N . PRO A 1 92 ? -5.413 -11.582 13.782 1.00 97.56 92 PRO A N 1
ATOM 739 C CA . PRO A 1 92 ? -4.903 -10.768 12.688 1.00 97.56 92 PRO A CA 1
ATOM 740 C C . PRO A 1 92 ? -3.830 -9.787 13.171 1.00 97.56 92 PRO A C 1
ATOM 742 O O . PRO A 1 92 ? -4.028 -9.035 14.128 1.00 97.56 92 PRO A O 1
ATOM 745 N N . LYS A 1 93 ? -2.702 -9.748 12.458 1.00 98.00 93 LYS A N 1
ATOM 746 C CA . LYS A 1 93 ? -1.584 -8.828 12.699 1.00 98.00 93 LYS A CA 1
ATOM 747 C C . LYS A 1 93 ? -1.233 -8.084 11.429 1.00 98.00 93 LYS A C 1
ATOM 749 O O . LYS A 1 93 ? -1.099 -8.688 10.370 1.00 98.00 93 LYS A O 1
ATOM 754 N N . PHE A 1 94 ? -1.033 -6.781 11.568 1.00 98.31 94 PHE A N 1
ATOM 755 C CA . PHE A 1 94 ? -0.538 -5.934 10.496 1.00 98.31 94 PHE A CA 1
ATOM 756 C C . PHE A 1 94 ? 0.990 -5.977 10.460 1.00 98.31 94 PHE A C 1
ATOM 758 O O . PHE A 1 94 ? 1.647 -5.587 11.427 1.00 98.31 94 PHE A O 1
ATOM 765 N N . VAL A 1 95 ? 1.549 -6.469 9.357 1.00 98.19 95 VAL A N 1
ATOM 766 C CA . VAL A 1 95 ? 2.996 -6.584 9.141 1.00 98.19 95 VAL A CA 1
ATOM 767 C C . VAL A 1 95 ? 3.425 -5.597 8.058 1.00 98.19 95 VAL A C 1
ATOM 769 O O . VAL A 1 95 ? 2.749 -5.427 7.042 1.00 98.19 95 VAL A O 1
ATOM 772 N N . ILE A 1 96 ? 4.558 -4.928 8.298 1.00 98.31 96 ILE A N 1
ATOM 773 C CA . ILE A 1 96 ? 5.152 -3.942 7.391 1.00 98.31 96 ILE A CA 1
ATOM 774 C C . ILE A 1 96 ? 6.504 -4.467 6.893 1.00 98.31 96 ILE A C 1
ATOM 776 O O . ILE A 1 96 ? 7.523 -4.355 7.571 1.00 98.31 96 ILE A O 1
ATOM 780 N N . ASN A 1 97 ? 6.525 -4.979 5.667 1.00 97.38 97 ASN A N 1
ATOM 781 C CA . ASN A 1 97 ? 7.709 -5.429 4.935 1.00 97.38 97 ASN A CA 1
ATOM 782 C C . ASN A 1 97 ? 8.422 -4.234 4.280 1.00 97.38 97 ASN A C 1
ATOM 784 O O . ASN A 1 97 ? 8.439 -4.078 3.056 1.00 97.38 97 ASN A O 1
ATOM 788 N N . ALA A 1 98 ? 8.968 -3.341 5.110 1.00 97.31 98 ALA A N 1
ATOM 789 C CA . ALA A 1 98 ? 9.474 -2.031 4.689 1.00 97.31 98 ALA A CA 1
ATOM 790 C C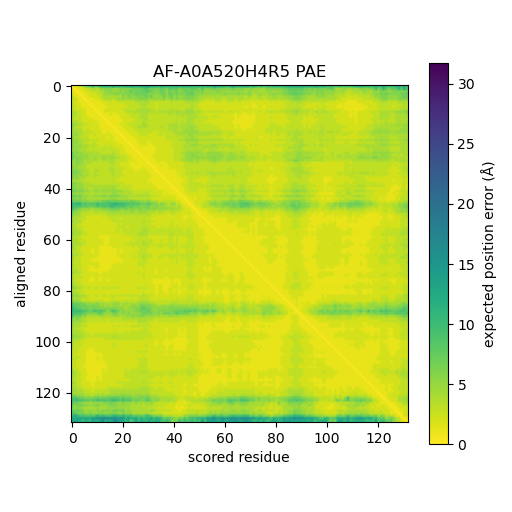 . ALA A 1 98 ? 10.590 -2.093 3.630 1.00 97.31 98 ALA A C 1
ATOM 792 O O . ALA A 1 98 ? 10.721 -1.161 2.836 1.00 97.31 98 ALA A O 1
ATOM 793 N N . GLN A 1 99 ? 11.346 -3.195 3.563 1.00 95.44 99 GLN A N 1
ATOM 794 C CA . GLN A 1 99 ? 12.392 -3.384 2.554 1.00 95.44 99 GLN A CA 1
ATOM 795 C C . GLN A 1 99 ? 11.863 -3.352 1.112 1.00 95.44 99 GLN A C 1
ATOM 797 O O . GLN A 1 99 ? 12.569 -2.892 0.213 1.00 95.44 99 GLN A O 1
ATOM 802 N N . ASN A 1 100 ? 10.602 -3.742 0.895 1.00 97.38 100 A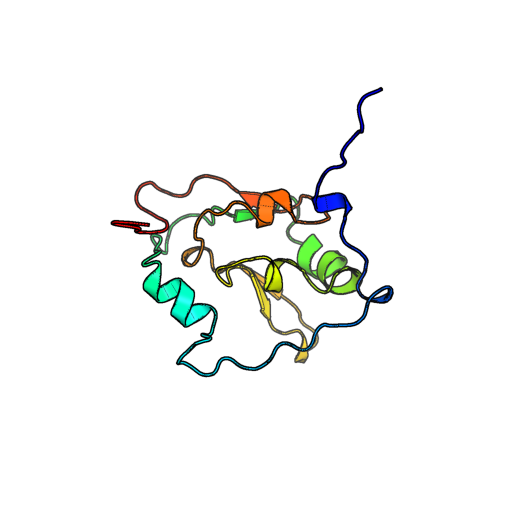SN A N 1
ATOM 803 C CA . ASN A 1 100 ? 9.975 -3.729 -0.427 1.00 97.38 100 ASN A CA 1
ATOM 804 C C . ASN A 1 100 ? 9.545 -2.320 -0.879 1.00 97.38 100 ASN A C 1
ATOM 806 O O . ASN A 1 100 ? 9.079 -2.151 -2.002 1.00 97.38 100 ASN A O 1
ATOM 810 N N . CYS A 1 101 ? 9.625 -1.296 -0.024 1.00 98.12 101 CYS A N 1
ATOM 811 C CA . CYS A 1 101 ? 9.033 0.009 -0.311 1.00 98.12 101 CYS A CA 1
ATOM 812 C C . CYS A 1 101 ? 9.675 0.706 -1.523 1.00 98.12 101 CYS A C 1
ATOM 814 O O . CYS A 1 101 ? 10.826 1.111 -1.484 1.00 98.12 101 CYS A O 1
ATOM 816 N N . VAL A 1 102 ? 8.897 0.972 -2.573 1.00 98.31 102 VAL A N 1
ATOM 817 C CA . VAL A 1 102 ? 9.366 1.698 -3.776 1.00 98.31 102 VAL A CA 1
ATOM 818 C C . VAL A 1 102 ? 9.179 3.221 -3.697 1.00 98.31 102 VAL A C 1
ATOM 820 O O . VAL A 1 102 ? 9.200 3.917 -4.705 1.00 98.31 102 VAL A O 1
ATOM 823 N N . HIS A 1 103 ? 8.912 3.753 -2.501 1.00 98.38 103 HIS A N 1
ATOM 824 C CA . HIS A 1 103 ? 8.807 5.197 -2.212 1.00 98.38 103 HIS A CA 1
ATOM 825 C C . HIS A 1 103 ? 7.724 5.961 -3.000 1.00 98.38 103 HIS A C 1
ATOM 827 O O . HIS A 1 103 ? 7.756 7.186 -3.080 1.00 98.38 103 HIS A O 1
ATOM 833 N N . CYS A 1 104 ? 6.711 5.263 -3.518 1.00 98.31 104 CYS A N 1
ATOM 834 C CA . CYS A 1 104 ? 5.618 5.852 -4.309 1.00 98.31 104 CYS A CA 1
ATOM 835 C C . CYS A 1 104 ? 4.710 6.841 -3.549 1.00 98.31 104 CYS A C 1
ATOM 837 O O . CYS A 1 104 ? 3.987 7.608 -4.176 1.00 98.31 104 CYS A O 1
ATOM 839 N N . LYS A 1 105 ? 4.724 6.811 -2.209 1.00 98.50 105 LYS A N 1
ATOM 840 C CA . LYS A 1 105 ? 3.887 7.617 -1.290 1.00 98.50 105 LYS A CA 1
ATOM 841 C C . LYS A 1 105 ? 2.383 7.328 -1.314 1.00 98.50 105 LYS A C 1
ATOM 843 O O . LYS A 1 105 ? 1.638 7.976 -0.589 1.00 98.50 105 LYS A O 1
ATOM 848 N N . THR A 1 106 ? 1.923 6.332 -2.072 1.00 98.81 106 THR A N 1
ATOM 849 C CA . THR A 1 106 ? 0.493 5.993 -2.162 1.00 98.81 106 THR A CA 1
ATOM 850 C C . THR A 1 106 ? -0.143 5.713 -0.802 1.00 98.81 106 THR A C 1
ATOM 852 O O . THR A 1 106 ? -1.257 6.155 -0.566 1.00 98.81 106 THR A O 1
ATOM 855 N N . CYS A 1 107 ? 0.550 5.013 0.097 1.00 98.56 107 CYS A N 1
ATOM 856 C CA . CYS A 1 107 ? 0.048 4.694 1.436 1.00 98.56 107 CYS A CA 1
ATOM 857 C C . CYS A 1 107 ? -0.214 5.927 2.309 1.00 98.56 107 CYS A C 1
ATOM 859 O O . CYS A 1 107 ? -1.263 6.000 2.934 1.00 98.56 107 CYS A O 1
ATOM 861 N N . ASP A 1 108 ? 0.687 6.907 2.279 1.00 98.31 108 ASP A N 1
ATOM 862 C CA . ASP A 1 108 ? 0.546 8.187 2.988 1.00 98.31 108 ASP A CA 1
ATOM 863 C C . ASP A 1 108 ? -0.674 8.976 2.465 1.00 98.31 108 ASP A C 1
ATOM 865 O O . ASP A 1 108 ? -1.427 9.602 3.203 1.00 98.31 108 ASP A O 1
ATOM 869 N N . ILE A 1 109 ? -0.944 8.866 1.161 1.00 98.62 109 ILE A N 1
ATOM 870 C CA . ILE A 1 109 ? -2.020 9.601 0.484 1.00 98.62 109 ILE A CA 1
ATOM 871 C C . ILE A 1 109 ? -3.384 8.906 0.599 1.00 98.62 109 ILE A C 1
ATOM 873 O O . ILE A 1 109 ? -4.401 9.586 0.729 1.00 98.62 109 ILE A O 1
ATOM 877 N N . LYS A 1 110 ? -3.427 7.572 0.472 1.00 98.69 110 LYS A N 1
ATOM 878 C CA . LYS A 1 110 ? -4.666 6.811 0.238 1.00 98.69 110 LYS A CA 1
ATOM 879 C C . LYS A 1 110 ? -5.260 6.181 1.488 1.00 98.69 110 LYS A C 1
ATOM 881 O O . LYS A 1 110 ? -6.427 5.795 1.455 1.00 98.69 110 LYS A O 1
ATOM 886 N N . ASP A 1 111 ? -4.486 6.057 2.560 1.00 98.62 111 ASP A N 1
ATOM 887 C CA . ASP A 1 111 ? -4.979 5.527 3.827 1.00 98.62 111 ASP A CA 1
ATOM 888 C C . ASP A 1 111 ? -6.226 6.312 4.289 1.00 98.62 111 ASP A C 1
ATOM 890 O O . ASP A 1 111 ? -6.103 7.519 4.540 1.00 98.62 111 ASP A O 1
ATOM 894 N N . PRO A 1 112 ? -7.403 5.655 4.404 1.00 98.25 112 PRO A N 1
ATOM 895 C CA . PRO A 1 112 ? -8.668 6.310 4.742 1.00 98.25 112 PRO A CA 1
ATOM 896 C C . PRO A 1 112 ? -8.651 6.990 6.115 1.00 98.25 112 PRO A C 1
ATOM 898 O O . PRO A 1 112 ? -9.453 7.891 6.355 1.00 98.25 112 PRO A O 1
ATOM 901 N N . THR A 1 113 ? -7.747 6.586 7.009 1.00 98.06 113 THR A N 1
ATOM 902 C CA . THR A 1 113 ? -7.591 7.176 8.345 1.00 98.06 113 THR A CA 1
ATOM 903 C C . THR A 1 113 ? -6.413 8.141 8.443 1.00 98.06 113 THR A C 1
ATOM 905 O O . THR A 1 113 ? -6.230 8.777 9.484 1.00 98.06 113 THR A O 1
ATOM 908 N N . GLN A 1 114 ? -5.624 8.285 7.368 1.00 98.44 114 GLN A N 1
ATOM 909 C CA . GLN A 1 114 ? -4.384 9.067 7.352 1.00 98.44 114 GLN A CA 1
ATOM 910 C C . GLN A 1 114 ? -3.451 8.687 8.519 1.00 98.44 114 GLN A C 1
ATOM 912 O O . GLN A 1 114 ? -2.844 9.554 9.157 1.00 98.44 114 GLN A O 1
ATOM 917 N N . ASN A 1 115 ? -3.375 7.397 8.843 1.00 98.62 115 ASN A N 1
ATOM 918 C CA . ASN A 1 115 ? -2.609 6.829 9.943 1.00 98.62 115 ASN A CA 1
ATOM 919 C C . ASN A 1 115 ? -1.154 6.521 9.557 1.00 98.62 115 ASN A C 1
ATOM 921 O O . ASN A 1 115 ? -0.252 6.722 10.374 1.00 98.62 115 ASN A O 1
ATOM 925 N N . ILE A 1 116 ? -0.914 6.074 8.323 1.00 98.69 116 ILE A N 1
ATOM 926 C CA . ILE A 1 116 ? 0.430 5.845 7.784 1.00 98.69 116 ILE A CA 1
ATOM 927 C C . ILE A 1 116 ? 1.113 7.189 7.520 1.00 98.69 116 ILE A C 1
ATOM 929 O O . ILE A 1 116 ? 0.564 8.062 6.857 1.00 98.69 116 ILE A O 1
ATOM 933 N N . ASN A 1 117 ? 2.343 7.334 8.005 1.00 98.62 117 ASN A N 1
ATOM 934 C CA . ASN A 1 117 ? 3.203 8.485 7.768 1.00 98.62 117 ASN A CA 1
ATOM 935 C C . ASN A 1 117 ? 4.519 8.006 7.144 1.00 98.62 117 ASN A C 1
ATOM 937 O O . ASN A 1 117 ? 5.310 7.306 7.786 1.00 98.62 117 ASN A O 1
ATOM 941 N N . TRP A 1 118 ? 4.750 8.365 5.881 1.00 98.69 118 TRP A N 1
ATOM 942 C CA . TRP A 1 118 ? 5.989 8.032 5.193 1.00 98.69 118 TRP A CA 1
ATOM 943 C C . TRP A 1 118 ? 7.076 9.028 5.597 1.00 98.69 118 TRP A C 1
ATOM 945 O O . TRP A 1 118 ? 6.931 10.241 5.444 1.00 98.69 118 TRP A O 1
ATOM 955 N N . VAL A 1 119 ? 8.208 8.516 6.066 1.00 98.12 119 VAL A N 1
ATOM 956 C CA . VAL A 1 119 ? 9.430 9.300 6.268 1.00 98.12 119 VAL A CA 1
ATOM 957 C C . VAL A 1 119 ? 10.538 8.765 5.374 1.00 98.12 119 VAL A C 1
ATOM 959 O O . VAL A 1 119 ? 10.446 7.667 4.828 1.00 98.12 119 VAL A O 1
ATOM 962 N N . VAL A 1 120 ? 11.582 9.565 5.178 1.00 97.56 120 VAL A N 1
ATOM 963 C CA . VAL A 1 120 ? 12.730 9.131 4.380 1.00 97.56 120 VAL A CA 1
ATOM 964 C C . VAL A 1 120 ? 13.481 8.037 5.161 1.00 97.56 120 VAL A C 1
ATOM 966 O O . VAL A 1 120 ? 13.769 8.263 6.339 1.00 97.56 120 VAL A O 1
ATOM 969 N N . PRO A 1 121 ? 13.787 6.874 4.551 1.00 97.25 121 PRO A N 1
ATOM 970 C CA . PRO A 1 121 ? 14.685 5.880 5.143 1.00 97.25 121 PRO A CA 1
ATOM 971 C C . PRO A 1 121 ? 16.141 6.365 5.170 1.00 97.25 121 PRO A C 1
ATOM 973 O O . PRO A 1 121 ? 16.455 7.482 4.754 1.00 97.25 121 PRO A O 1
ATOM 976 N N . GLU A 1 122 ? 17.056 5.512 5.626 1.00 95.88 122 GLU A N 1
ATOM 977 C CA . GLU A 1 122 ? 18.483 5.773 5.457 1.00 95.88 122 GLU A CA 1
ATOM 978 C C . GLU A 1 122 ? 18.860 5.943 3.974 1.00 95.88 122 GLU A C 1
ATOM 980 O O . GLU A 1 122 ? 18.275 5.341 3.065 1.00 95.88 122 GLU A O 1
ATOM 985 N N . GLY A 1 123 ? 19.842 6.811 3.720 1.00 94.56 123 GLY A N 1
ATOM 986 C CA . GLY A 1 123 ? 20.268 7.153 2.366 1.00 94.56 123 GLY A CA 1
ATOM 987 C C . GLY A 1 123 ? 20.834 5.947 1.615 1.00 94.56 123 GLY A C 1
ATOM 988 O O . GLY A 1 123 ? 21.654 5.207 2.146 1.00 94.56 123 GLY A O 1
ATOM 989 N N . GLY A 1 124 ? 20.425 5.782 0.355 1.00 91.38 124 GLY A N 1
ATOM 990 C CA . GLY A 1 124 ? 20.830 4.655 -0.493 1.00 91.38 124 GLY A CA 1
ATOM 991 C C . GLY A 1 124 ? 19.831 3.495 -0.517 1.00 91.38 124 GLY A C 1
ATOM 992 O O . GLY A 1 124 ? 19.935 2.652 -1.402 1.00 91.38 124 GLY A O 1
ATOM 993 N N . GLY A 1 125 ? 18.844 3.481 0.388 1.00 93.69 125 GLY A N 1
ATOM 994 C CA . GLY A 1 125 ? 17.696 2.579 0.307 1.00 93.69 125 GLY A CA 1
ATOM 995 C C . GLY A 1 125 ? 16.643 3.050 -0.701 1.00 93.69 125 GLY A C 1
ATOM 996 O O . GLY A 1 125 ? 16.538 4.241 -1.005 1.00 93.69 125 GLY A O 1
ATOM 997 N N . GLY A 1 126 ? 15.831 2.114 -1.185 1.00 95.44 126 GLY A N 1
ATOM 998 C CA . GLY A 1 126 ? 14.760 2.358 -2.144 1.00 95.44 126 GLY A CA 1
ATOM 999 C C . GLY A 1 126 ? 15.019 1.743 -3.516 1.00 95.44 126 GLY A C 1
ATOM 1000 O O . GLY A 1 126 ? 15.912 0.907 -3.672 1.00 95.44 126 GLY A O 1
ATOM 1001 N N . PRO A 1 127 ? 14.212 2.129 -4.515 1.00 95.62 127 PRO A N 1
ATOM 1002 C CA . PRO A 1 127 ? 14.312 1.579 -5.855 1.00 95.62 127 PRO A CA 1
ATOM 1003 C C . PRO A 1 127 ? 15.597 1.986 -6.579 1.00 95.62 127 PRO A C 1
ATOM 1005 O O . PRO A 1 127 ? 16.043 3.129 -6.485 1.00 95.62 127 PRO A O 1
ATOM 1008 N N . ASN A 1 128 ? 16.134 1.079 -7.396 1.00 94.50 128 ASN A N 1
ATOM 1009 C CA . ASN A 1 128 ? 17.264 1.357 -8.276 1.00 94.50 128 ASN A CA 1
ATOM 1010 C C . ASN A 1 128 ? 16.812 1.303 -9.738 1.00 94.50 128 ASN A C 1
ATOM 1012 O O . ASN A 1 128 ? 16.789 0.249 -10.374 1.00 94.50 128 ASN A O 1
ATOM 1016 N N . TYR A 1 129 ? 16.443 2.473 -10.254 1.00 93.75 129 TYR A N 1
ATOM 1017 C CA . TYR A 1 129 ? 15.913 2.660 -11.598 1.00 93.75 129 TYR A CA 1
ATOM 1018 C C . TYR A 1 129 ? 16.968 3.296 -12.509 1.00 93.75 129 TYR A C 1
ATOM 1020 O O . TYR A 1 129 ? 17.064 4.521 -12.562 1.00 93.75 129 TYR A O 1
ATOM 1028 N N . PRO A 1 130 ? 17.772 2.508 -13.246 1.00 85.94 130 PRO A N 1
ATOM 1029 C CA . PRO A 1 130 ? 18.848 3.071 -14.055 1.00 85.94 130 PRO A CA 1
ATOM 1030 C C . PRO A 1 130 ? 18.334 3.882 -15.251 1.00 85.94 130 PRO A C 1
ATOM 1032 O O . PRO A 1 130 ? 19.038 4.775 -15.705 1.00 85.94 130 PRO A O 1
ATOM 1035 N N . ASN A 1 131 ? 17.143 3.564 -15.774 1.00 84.94 131 ASN A N 1
ATOM 1036 C CA . ASN A 1 131 ? 16.576 4.185 -16.978 1.00 84.94 131 ASN A CA 1
ATOM 1037 C C . ASN A 1 131 ? 15.029 4.131 -17.012 1.00 84.94 131 ASN A C 1
ATOM 1039 O O . ASN A 1 131 ? 14.465 3.963 -18.095 1.00 84.94 131 ASN A O 1
ATOM 1043 N N . MET A 1 132 ? 14.348 4.172 -15.856 1.00 72.31 132 MET A N 1
ATOM 1044 C CA . MET A 1 132 ? 12.883 4.364 -15.848 1.00 72.31 132 MET A CA 1
ATOM 1045 C C . MET A 1 132 ? 12.511 5.833 -15.992 1.00 72.31 132 MET A C 1
ATOM 1047 O O . MET A 1 132 ? 13.268 6.681 -15.470 1.00 72.31 132 MET A O 1
#

Solvent-accessible surface area (backbone atoms only — not comparable to full-atom values): 8261 Å² total; per-residue (Å²): 142,79,90,84,87,77,67,69,22,78,68,70,73,44,49,91,81,57,76,87,80,86,76,80,78,59,76,74,80,92,36,64,53,56,66,64,54,39,57,77,38,51,37,38,45,74,85,93,53,79,71,36,70,39,59,81,54,83,57,43,56,64,76,40,34,34,78,43,43,63,33,54,55,54,65,72,37,81,40,63,28,38,44,79,42,46,60,94,77,74,57,61,41,81,45,75,46,60,47,44,39,64,81,80,55,53,58,45,53,49,34,71,78,58,38,45,45,75,52,84,60,68,89,86,47,30,57,54,68,93,83,118

Radius of gyration: 16.33 Å; Cα contacts (8 Å, |Δi|>4): 184; chains: 1; bounding box: 42×48×37 Å